Protein AF-A0ABD5UFP1-F1 (afdb_monomer_lite)

Sequence (80 aa):
MSDHASDQVDGDDEAFLTDRFKLGAAIALFGVLAPGITDYALTALGAPGLGAGVWAIGYATTVVVLFVLFIRPLDIGAER

pLDDT: mean 78.45, std 8.95, range [50.34, 92.62]

Organism: NCBI:txid3033939

Foldseek 3Di:
DVPVVVVVVVVVVVVVVVVLVVVLVVLQCCLQVVLQVVLVVCVVVVNNVVSVVSNVVSNVVSVVVSCVSPVVVVPPPPDD

Structure (mmCIF, N/CA/C/O backbone):
data_AF-A0ABD5UFP1-F1
#
_entry.id   AF-A0ABD5UFP1-F1
#
loop_
_atom_site.group_PDB
_atom_site.id
_atom_site.type_symbol
_atom_site.label_atom_id
_atom_site.label_alt_id
_atom_site.label_comp_id
_atom_site.label_asym_id
_atom_site.label_entity_id
_atom_site.label_seq_id
_atom_site.pdbx_PDB_ins_code
_atom_site.Cartn_x
_atom_site.Cartn_y
_atom_site.Cartn_z
_atom_site.occupancy
_atom_site.B_iso_or_equiv
_atom_site.auth_seq_id
_atom_site.auth_comp_id
_atom_site.auth_asym_id
_atom_site.auth_atom_id
_atom_site.pdbx_PDB_model_num
ATOM 1 N N . MET A 1 1 ? 36.456 3.472 -27.622 1.00 59.50 1 MET A N 1
ATOM 2 C CA . MET A 1 1 ? 35.311 4.373 -27.888 1.00 59.50 1 MET A CA 1
ATOM 3 C C . MET A 1 1 ? 33.965 3.722 -27.552 1.00 59.50 1 MET A C 1
ATOM 5 O O . MET A 1 1 ? 33.001 4.452 -27.410 1.00 59.50 1 MET A O 1
ATOM 9 N N . SER A 1 2 ? 33.904 2.396 -27.355 1.00 64.44 2 SER A N 1
ATOM 10 C CA . SER A 1 2 ? 32.678 1.657 -27.000 1.00 64.44 2 SER A CA 1
ATOM 11 C C . SER A 1 2 ? 32.352 1.593 -25.496 1.00 64.44 2 SER A C 1
ATOM 13 O O . SER A 1 2 ? 31.218 1.302 -25.153 1.00 64.44 2 SER A O 1
ATOM 15 N N . ASP A 1 3 ? 33.317 1.888 -24.620 1.00 72.69 3 ASP A N 1
ATOM 16 C CA . ASP A 1 3 ? 33.214 1.705 -23.156 1.00 72.69 3 ASP A CA 1
ATOM 17 C C . ASP A 1 3 ? 32.320 2.756 -22.466 1.00 72.69 3 ASP A C 1
ATOM 19 O O . ASP A 1 3 ? 31.571 2.459 -21.546 1.00 72.69 3 ASP A O 1
ATOM 23 N N . HIS A 1 4 ? 32.331 3.996 -22.968 1.00 69.12 4 HIS A N 1
ATOM 24 C CA . HIS A 1 4 ? 31.500 5.078 -22.423 1.00 69.12 4 HIS A CA 1
ATOM 25 C C . HIS A 1 4 ? 30.024 4.994 -22.829 1.00 69.12 4 HIS A C 1
ATOM 27 O O . HIS A 1 4 ? 29.194 5.653 -22.214 1.00 69.12 4 HIS A O 1
ATOM 33 N N . ALA A 1 5 ? 29.693 4.231 -23.873 1.00 78.00 5 ALA A N 1
ATOM 34 C CA . ALA A 1 5 ? 28.313 4.088 -24.328 1.00 78.00 5 ALA A CA 1
ATOM 35 C C . ALA A 1 5 ? 27.549 3.036 -23.507 1.00 78.00 5 ALA A C 1
ATOM 37 O O . ALA A 1 5 ? 26.371 3.234 -23.236 1.00 78.00 5 ALA A O 1
ATOM 38 N N . SER A 1 6 ? 28.213 1.952 -23.088 1.00 76.12 6 SER A N 1
ATOM 39 C CA . SER A 1 6 ? 27.623 0.934 -22.206 1.00 76.12 6 SER A CA 1
ATOM 40 C C . SER A 1 6 ? 27.347 1.478 -20.807 1.00 76.12 6 SER A C 1
ATOM 42 O O . SER A 1 6 ? 26.252 1.298 -20.294 1.00 76.12 6 SER A O 1
ATOM 44 N N . ASP A 1 7 ? 28.294 2.236 -20.250 1.00 82.81 7 ASP A N 1
ATOM 45 C CA . ASP A 1 7 ? 28.195 2.803 -18.896 1.00 82.81 7 ASP A CA 1
ATOM 46 C C . ASP A 1 7 ? 27.029 3.806 -18.767 1.00 82.81 7 ASP A C 1
ATOM 48 O O . ASP A 1 7 ? 26.398 3.937 -17.721 1.00 82.81 7 ASP A O 1
ATOM 52 N N . GLN A 1 8 ? 26.710 4.505 -19.864 1.00 81.31 8 GLN A N 1
ATOM 53 C CA . GLN A 1 8 ? 25.601 5.455 -19.910 1.00 81.31 8 GLN A CA 1
ATOM 54 C C . GLN A 1 8 ? 24.236 4.752 -20.011 1.00 81.31 8 GLN A C 1
ATOM 56 O O . GLN A 1 8 ? 23.295 5.172 -19.346 1.00 81.31 8 GLN A O 1
ATOM 61 N N . VAL A 1 9 ? 24.136 3.667 -20.789 1.00 82.56 9 VAL A N 1
ATOM 62 C CA . VAL A 1 9 ? 22.899 2.873 -20.924 1.00 82.56 9 VAL A CA 1
ATOM 63 C C . VAL A 1 9 ? 22.551 2.163 -19.614 1.00 82.56 9 VAL A C 1
ATOM 65 O O . VAL A 1 9 ? 21.413 2.254 -19.160 1.00 82.56 9 VAL A O 1
ATOM 68 N N . ASP A 1 10 ? 23.538 1.535 -18.970 1.00 85.69 10 ASP A N 1
ATOM 69 C CA . ASP A 1 10 ? 23.331 0.814 -17.707 1.00 85.69 10 ASP A CA 1
ATOM 70 C C . ASP A 1 10 ? 22.870 1.760 -16.578 1.00 85.69 10 ASP A C 1
ATOM 72 O O . ASP A 1 10 ? 21.982 1.421 -15.791 1.00 85.69 10 ASP A O 1
ATOM 76 N N . GLY A 1 11 ? 23.414 2.982 -16.524 1.00 85.94 11 GLY A N 1
ATOM 77 C CA . GLY A 1 11 ? 23.015 3.993 -15.540 1.00 85.94 11 GLY A CA 1
ATOM 78 C C . GLY A 1 11 ? 21.584 4.515 -15.727 1.00 85.94 11 GLY A C 1
ATOM 79 O O . GLY A 1 11 ? 20.871 4.734 -14.741 1.00 85.94 11 GLY A O 1
ATOM 80 N N . ASP A 1 12 ? 21.142 4.687 -16.974 1.00 87.75 12 ASP A N 1
ATOM 81 C CA . ASP A 1 12 ? 19.779 5.129 -17.290 1.00 87.75 12 ASP A CA 1
ATOM 82 C C . ASP A 1 12 ? 18.739 4.053 -16.913 1.00 87.75 12 ASP A C 1
ATOM 84 O O . ASP A 1 12 ? 17.673 4.372 -16.369 1.00 87.75 12 ASP A O 1
ATOM 88 N N . ASP A 1 13 ? 19.072 2.774 -17.121 1.00 89.12 13 ASP A N 1
ATOM 89 C CA . ASP A 1 13 ? 18.239 1.633 -16.730 1.00 89.12 13 ASP A CA 1
ATOM 90 C C . ASP A 1 13 ? 18.131 1.492 -15.201 1.00 89.12 13 ASP A C 1
ATOM 92 O O . ASP A 1 13 ? 17.027 1.332 -14.665 1.00 89.12 13 ASP A O 1
ATOM 96 N N . GLU A 1 14 ? 19.239 1.617 -14.460 1.00 88.00 14 GLU A N 1
ATOM 97 C CA . GLU A 1 14 ? 19.220 1.591 -12.990 1.00 88.00 14 GLU A CA 1
ATOM 98 C C . GLU A 1 14 ? 18.398 2.740 -12.394 1.00 88.00 14 GLU A C 1
ATOM 100 O O . GLU A 1 14 ? 17.608 2.532 -11.458 1.00 88.00 14 GLU A O 1
ATOM 105 N N . ALA A 1 15 ? 18.552 3.953 -12.936 1.00 89.62 15 ALA A N 1
ATOM 106 C CA . ALA A 1 15 ? 17.797 5.123 -12.502 1.00 89.62 15 ALA A CA 1
ATOM 107 C C . ALA A 1 15 ? 16.293 4.905 -12.705 1.00 89.62 15 ALA A C 1
ATOM 109 O O . ALA A 1 15 ? 15.488 5.117 -11.790 1.00 89.62 15 ALA A O 1
ATOM 110 N N . PHE A 1 16 ? 15.916 4.395 -13.875 1.00 88.00 16 PHE A N 1
ATOM 111 C CA . 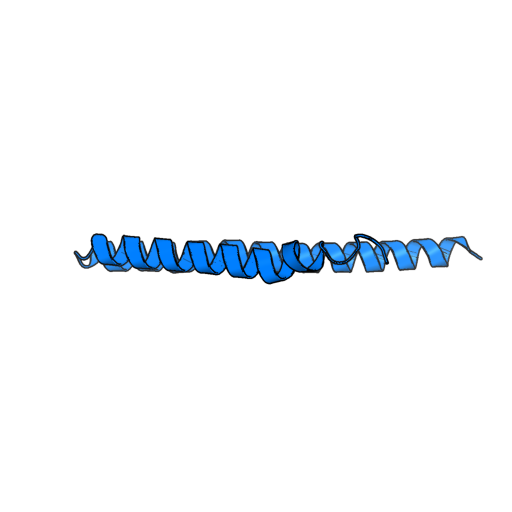PHE A 1 16 ? 14.537 4.087 -14.205 1.00 88.00 16 PHE A CA 1
ATOM 112 C C . PHE A 1 16 ? 13.931 3.010 -13.302 1.00 88.00 16 PHE A C 1
ATOM 114 O O . PHE A 1 16 ? 12.835 3.199 -12.768 1.00 88.00 16 PHE A O 1
ATOM 121 N N . LEU A 1 17 ? 14.632 1.892 -13.089 1.00 87.94 17 LEU A N 1
ATOM 122 C CA . LEU A 1 17 ? 14.183 0.809 -12.208 1.00 87.94 17 LEU A CA 1
ATOM 123 C C . LEU A 1 17 ? 14.011 1.293 -10.767 1.00 87.94 17 LEU A C 1
ATOM 125 O O . LEU A 1 17 ? 13.015 0.974 -10.110 1.00 87.94 17 LEU A O 1
ATOM 129 N N . THR A 1 18 ? 14.946 2.113 -10.293 1.00 92.62 18 THR A N 1
ATOM 130 C CA . THR A 1 18 ? 14.904 2.697 -8.954 1.00 92.62 18 THR A CA 1
ATOM 131 C C . THR A 1 18 ? 13.708 3.634 -8.786 1.00 92.62 18 THR A C 1
ATOM 133 O O . THR A 1 18 ? 13.028 3.578 -7.761 1.00 92.62 18 THR A O 1
ATOM 136 N N . ASP A 1 19 ? 13.398 4.468 -9.778 1.00 92.56 19 ASP A N 1
ATOM 137 C CA . ASP A 1 19 ? 12.240 5.367 -9.730 1.00 92.56 19 ASP A CA 1
ATOM 138 C C . ASP A 1 19 ? 10.914 4.608 -9.777 1.00 92.56 19 ASP A C 1
ATOM 140 O O . ASP A 1 19 ? 9.988 4.916 -9.019 1.00 92.56 19 ASP A O 1
ATOM 144 N N . ARG A 1 20 ? 10.838 3.548 -10.587 1.00 86.69 20 ARG A N 1
ATOM 145 C CA . ARG A 1 20 ? 9.694 2.625 -10.609 1.00 86.69 20 ARG A CA 1
ATOM 146 C C . ARG A 1 20 ? 9.503 1.976 -9.238 1.00 86.69 20 ARG A C 1
ATOM 148 O O . ARG A 1 20 ? 8.388 1.949 -8.720 1.00 86.69 20 ARG A O 1
ATOM 155 N N . PHE A 1 21 ? 10.585 1.497 -8.627 1.00 89.69 21 PHE A N 1
ATOM 156 C CA . PHE A 1 21 ? 10.555 0.898 -7.296 1.00 89.69 21 PHE A CA 1
ATOM 157 C C . PHE A 1 21 ? 10.115 1.902 -6.226 1.00 89.69 21 PHE A C 1
ATOM 159 O O . PHE A 1 21 ? 9.216 1.604 -5.440 1.00 89.69 21 PHE A O 1
ATOM 166 N N . LYS A 1 22 ? 10.683 3.114 -6.223 1.00 91.25 22 LYS A N 1
ATOM 167 C CA . LYS A 1 22 ? 10.294 4.199 -5.308 1.00 91.25 22 LYS A CA 1
ATOM 168 C C . LYS A 1 22 ? 8.816 4.547 -5.447 1.00 91.25 22 LYS A C 1
ATOM 170 O O . LYS A 1 22 ? 8.142 4.711 -4.434 1.00 91.25 22 LYS A O 1
ATOM 175 N N . LEU A 1 23 ? 8.300 4.622 -6.675 1.00 90.56 23 LEU A N 1
ATOM 176 C CA . LEU A 1 23 ? 6.881 4.861 -6.935 1.00 90.56 23 LEU A CA 1
ATOM 177 C C . LEU A 1 23 ? 6.013 3.737 -6.355 1.00 90.56 23 LEU A C 1
ATOM 179 O O . LEU A 1 23 ? 5.042 4.013 -5.652 1.00 90.56 23 LEU A O 1
ATOM 183 N N . GLY A 1 24 ? 6.375 2.475 -6.603 1.00 86.06 24 GLY A N 1
ATOM 184 C CA . GLY A 1 24 ? 5.663 1.318 -6.058 1.00 86.06 24 GLY A CA 1
ATOM 185 C C . GLY A 1 24 ? 5.676 1.296 -4.528 1.00 86.06 24 GLY A C 1
ATOM 186 O O . GLY A 1 24 ? 4.632 1.132 -3.900 1.00 86.06 24 GLY A O 1
ATOM 187 N N . ALA A 1 25 ? 6.833 1.552 -3.919 1.00 87.31 25 ALA A N 1
ATOM 188 C CA . ALA A 1 25 ? 6.985 1.645 -2.471 1.00 87.31 25 ALA A CA 1
ATOM 189 C C . ALA A 1 25 ? 6.170 2.805 -1.878 1.00 87.31 25 ALA A C 1
ATOM 191 O O . ALA A 1 25 ? 5.523 2.632 -0.847 1.00 87.31 25 ALA A O 1
ATOM 192 N N . ALA A 1 26 ? 6.146 3.966 -2.538 1.00 86.31 26 ALA A N 1
ATOM 193 C CA . ALA A 1 26 ? 5.346 5.109 -2.114 1.00 86.31 26 ALA A CA 1
ATOM 194 C C . ALA A 1 26 ? 3.845 4.797 -2.160 1.00 86.31 26 ALA A C 1
ATOM 196 O O . ALA A 1 26 ? 3.139 5.080 -1.196 1.00 86.31 26 ALA A O 1
ATOM 197 N N . ILE A 1 27 ? 3.361 4.157 -3.230 1.00 85.94 27 ILE A N 1
ATOM 198 C CA . ILE A 1 27 ? 1.961 3.719 -3.347 1.00 85.94 27 ILE A CA 1
ATOM 199 C C . ILE A 1 27 ? 1.621 2.699 -2.255 1.00 85.94 27 ILE A C 1
ATOM 201 O O . ILE A 1 27 ? 0.586 2.830 -1.606 1.00 85.94 27 ILE A O 1
ATOM 205 N N . ALA A 1 28 ? 2.498 1.721 -2.013 1.00 81.69 28 ALA A N 1
ATOM 206 C CA . ALA A 1 28 ? 2.314 0.718 -0.969 1.00 81.69 28 ALA A CA 1
ATOM 207 C C . ALA A 1 28 ? 2.228 1.355 0.425 1.00 81.69 28 ALA A C 1
ATOM 209 O O . ALA A 1 28 ? 1.305 1.081 1.188 1.00 81.69 28 ALA A O 1
ATOM 210 N N . LEU A 1 29 ? 3.171 2.243 0.747 1.00 82.12 29 LEU A N 1
ATOM 211 C CA . LEU A 1 29 ? 3.212 2.933 2.031 1.00 82.12 29 LEU A CA 1
ATOM 212 C C . LEU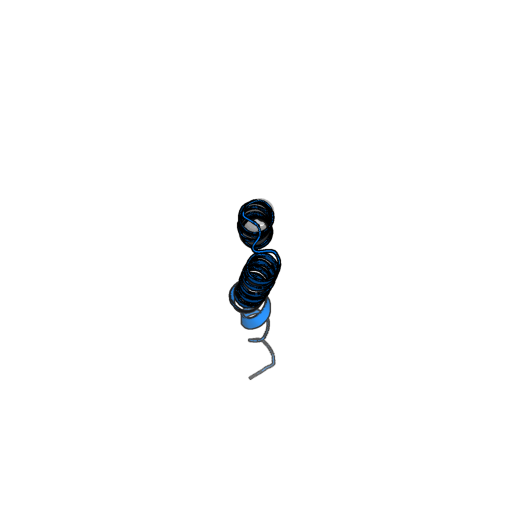 A 1 29 ? 1.993 3.830 2.213 1.00 82.12 29 LEU A C 1
ATOM 214 O O . LEU A 1 29 ? 1.317 3.735 3.234 1.00 82.12 29 LEU A O 1
ATOM 218 N N . PHE A 1 30 ? 1.678 4.669 1.228 1.00 79.25 30 PHE A N 1
ATOM 219 C CA . PHE A 1 30 ? 0.563 5.608 1.321 1.00 79.25 30 PHE A CA 1
ATOM 220 C C . PHE A 1 30 ? -0.784 4.880 1.379 1.00 79.25 30 PHE A C 1
ATOM 222 O O . PHE A 1 30 ? -1.650 5.225 2.182 1.00 79.25 30 PHE A O 1
ATOM 229 N N . GLY A 1 31 ? -0.923 3.820 0.585 1.00 75.12 31 GLY A N 1
ATOM 230 C CA . GLY A 1 31 ? -2.096 2.961 0.532 1.00 75.12 31 GLY A CA 1
ATOM 231 C C . GLY A 1 31 ? -2.331 2.114 1.784 1.00 75.12 31 GLY A C 1
ATOM 232 O O . GLY A 1 31 ? -3.439 1.626 1.970 1.00 75.12 31 GLY A O 1
ATOM 233 N N . VAL A 1 32 ? -1.341 1.976 2.674 1.00 75.38 32 VAL A N 1
ATOM 234 C CA . VAL A 1 32 ? -1.481 1.302 3.980 1.00 75.38 32 VAL A CA 1
ATOM 235 C C . VAL A 1 32 ? -1.587 2.311 5.129 1.00 75.38 32 VAL A C 1
ATOM 237 O O . VAL A 1 32 ? -2.408 2.142 6.031 1.00 75.38 32 VAL A O 1
ATOM 240 N N . LEU A 1 33 ? -0.802 3.392 5.087 1.00 78.25 33 LEU A N 1
ATOM 241 C CA . LEU A 1 33 ? -0.798 4.441 6.110 1.00 78.25 33 LEU A CA 1
ATOM 242 C C . LEU A 1 33 ? -2.114 5.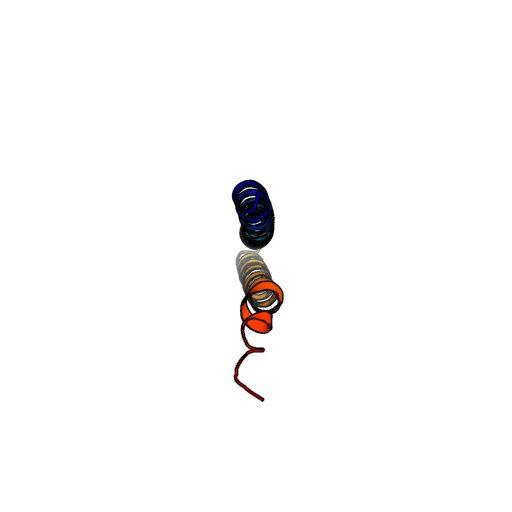222 6.142 1.00 78.25 33 LEU A C 1
ATOM 244 O O . LEU A 1 33 ? -2.667 5.427 7.220 1.00 78.25 33 LEU A O 1
ATOM 248 N N . ALA A 1 34 ? -2.641 5.634 4.986 1.00 74.12 34 ALA A N 1
ATOM 249 C CA . ALA A 1 34 ? -3.885 6.400 4.918 1.00 74.12 34 ALA A CA 1
ATOM 250 C C . ALA A 1 34 ? -5.101 5.636 5.493 1.00 74.12 34 ALA A C 1
ATOM 252 O O . ALA A 1 34 ? -5.799 6.190 6.352 1.00 74.12 34 ALA A O 1
ATOM 253 N N . PRO A 1 35 ? -5.360 4.367 5.115 1.00 69.50 35 PRO A N 1
ATOM 254 C CA . PRO A 1 35 ? -6.422 3.584 5.740 1.00 69.50 35 PRO A CA 1
ATOM 255 C C . PRO A 1 35 ? -6.150 3.258 7.209 1.00 69.50 35 PRO A C 1
ATOM 257 O O . PRO A 1 35 ? -7.095 3.263 7.988 1.00 69.50 35 PRO A O 1
ATOM 260 N N . GLY A 1 36 ? -4.896 3.029 7.617 1.00 69.75 36 GLY A N 1
ATOM 261 C CA . GLY A 1 36 ? -4.549 2.812 9.029 1.00 69.75 36 GLY A CA 1
ATOM 262 C C . GLY A 1 36 ? -4.862 4.021 9.917 1.00 69.75 36 GLY A C 1
ATOM 263 O O . GLY A 1 36 ? -5.441 3.873 10.991 1.00 69.75 36 GLY A O 1
ATOM 264 N N . ILE A 1 37 ? -4.559 5.235 9.446 1.00 75.88 37 ILE A N 1
ATOM 265 C CA . ILE A 1 37 ? -4.919 6.482 10.142 1.00 75.88 37 ILE A CA 1
ATOM 266 C C . ILE A 1 37 ? -6.444 6.665 10.174 1.00 75.88 37 ILE A C 1
ATOM 268 O O . ILE A 1 37 ? -6.998 7.106 11.182 1.00 75.88 37 ILE A O 1
ATOM 272 N N . THR A 1 38 ? -7.130 6.302 9.088 1.00 73.88 38 THR A N 1
ATOM 273 C CA . THR A 1 38 ? -8.593 6.416 8.993 1.00 73.88 38 THR A CA 1
ATOM 274 C C . THR A 1 38 ? -9.299 5.429 9.925 1.00 73.88 38 THR A C 1
ATOM 276 O O . THR A 1 38 ? -10.243 5.814 10.609 1.00 73.88 38 THR A O 1
ATOM 279 N N . ASP A 1 39 ? -8.817 4.189 10.016 1.00 69.75 39 ASP A N 1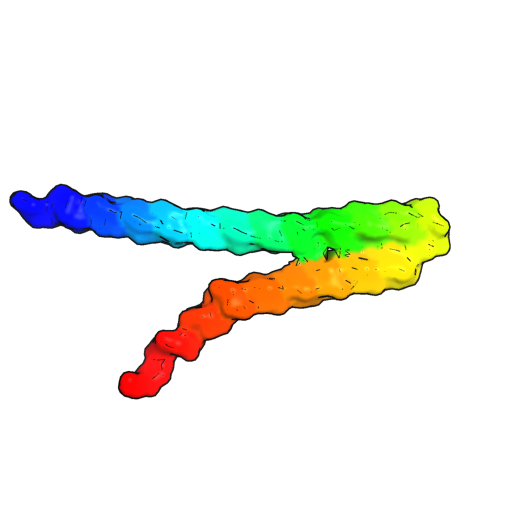
ATOM 280 C CA . ASP A 1 39 ? -9.302 3.190 10.972 1.00 69.75 39 ASP A CA 1
ATOM 281 C C . ASP A 1 39 ? -9.081 3.644 12.417 1.00 69.75 39 ASP A C 1
ATOM 283 O O . ASP A 1 39 ? -10.013 3.619 13.219 1.00 69.75 39 ASP A O 1
ATOM 287 N N . TYR A 1 40 ? -7.894 4.166 12.740 1.00 70.88 40 TYR A N 1
ATOM 288 C CA . TYR A 1 40 ? -7.611 4.705 14.071 1.00 70.88 40 TYR A CA 1
ATOM 289 C C . TYR A 1 40 ? -8.575 5.839 14.455 1.00 70.88 40 TYR A C 1
ATOM 291 O O . TYR A 1 40 ? -9.127 5.837 15.556 1.00 70.88 40 TYR A O 1
ATOM 299 N N . ALA A 1 41 ? -8.838 6.776 13.539 1.00 74.69 41 ALA A N 1
ATOM 300 C CA . ALA A 1 41 ? -9.785 7.864 13.768 1.00 74.69 41 ALA A CA 1
ATOM 301 C C . ALA A 1 41 ? -11.235 7.362 13.920 1.00 74.69 41 ALA A C 1
ATOM 303 O O . ALA A 1 41 ? -11.952 7.811 14.813 1.00 74.69 41 ALA A O 1
ATOM 304 N N . LEU A 1 42 ? -11.669 6.410 13.086 1.00 69.56 42 LEU A N 1
ATOM 305 C CA . LEU A 1 42 ? -13.021 5.834 13.134 1.00 69.56 42 LEU A CA 1
ATOM 306 C C . LEU A 1 42 ? -13.244 4.968 14.379 1.00 69.56 42 LEU A C 1
ATOM 308 O O . LEU A 1 42 ? -14.312 5.014 14.993 1.00 69.56 42 LEU A O 1
ATOM 312 N N . THR A 1 43 ? -12.224 4.222 14.792 1.00 71.88 43 THR A N 1
ATOM 313 C CA . THR A 1 43 ? -12.230 3.437 16.026 1.00 71.88 43 THR A CA 1
ATOM 314 C C . THR A 1 43 ? -12.264 4.352 17.250 1.00 71.88 43 THR A C 1
ATOM 316 O O . THR A 1 43 ? -13.058 4.112 18.160 1.00 71.88 43 THR A O 1
ATOM 319 N N . ALA A 1 44 ? -11.501 5.451 17.253 1.00 72.00 44 ALA A N 1
ATOM 320 C CA . ALA A 1 44 ? -11.561 6.467 18.308 1.00 72.00 44 ALA A CA 1
ATOM 321 C C . ALA A 1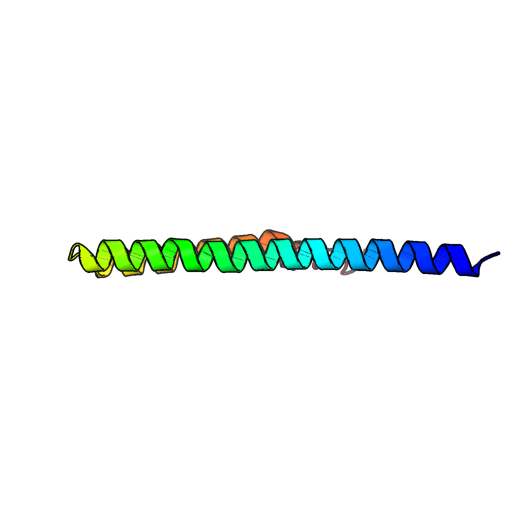 44 ? -12.940 7.151 18.412 1.00 72.00 44 ALA A C 1
ATOM 323 O O . ALA A 1 44 ? -13.334 7.582 19.493 1.00 72.00 44 ALA A O 1
ATOM 324 N N . LEU A 1 45 ? -13.700 7.200 17.314 1.00 79.38 45 LEU A N 1
ATOM 325 C CA . LEU A 1 45 ? -15.077 7.709 17.262 1.00 79.38 45 LEU A CA 1
ATOM 326 C C . LEU A 1 45 ? -16.142 6.663 17.656 1.00 79.38 45 LEU A C 1
ATOM 328 O O . LEU A 1 45 ? -17.336 6.948 17.574 1.00 79.38 45 LEU A O 1
ATOM 332 N N . GLY A 1 46 ? -15.738 5.466 18.098 1.00 78.69 46 GLY A N 1
ATOM 333 C CA . GLY A 1 46 ? -16.648 4.411 18.558 1.00 78.69 46 GLY A CA 1
ATOM 334 C C . GLY A 1 46 ? -17.225 3.532 17.444 1.00 78.69 46 GLY A C 1
ATOM 335 O O . GLY A 1 46 ? -18.163 2.777 17.695 1.00 78.69 46 GLY A O 1
ATOM 336 N N . ALA A 1 47 ? -16.664 3.591 16.230 1.00 77.19 47 ALA A N 1
ATOM 337 C CA . ALA A 1 47 ? -17.099 2.813 15.068 1.00 77.19 47 ALA A CA 1
ATOM 338 C C . ALA A 1 47 ? -16.034 1.796 14.584 1.00 77.19 47 ALA A C 1
ATOM 340 O O . ALA A 1 47 ? -15.634 1.830 13.416 1.00 77.19 47 ALA A O 1
ATOM 341 N N . PRO A 1 48 ? -15.592 0.847 15.435 1.00 69.50 48 PRO A N 1
ATOM 342 C CA . PRO A 1 48 ? -14.490 -0.071 15.117 1.00 69.50 48 PRO A CA 1
ATOM 343 C C . PRO A 1 48 ? -14.771 -0.974 13.903 1.00 69.50 48 PRO A C 1
ATOM 345 O O . PRO A 1 48 ? -13.862 -1.318 13.155 1.00 69.50 48 PRO A O 1
ATOM 348 N N . GLY A 1 49 ? -16.038 -1.328 13.652 1.00 71.12 49 GLY A N 1
ATOM 349 C CA . GLY A 1 49 ? -16.414 -2.131 12.480 1.00 71.12 49 GLY A CA 1
ATOM 350 C C . GLY A 1 49 ? -16.288 -1.382 11.147 1.00 71.12 49 GLY A C 1
ATOM 351 O O . GLY A 1 49 ? -15.920 -1.980 10.138 1.00 71.12 49 GLY A O 1
ATOM 352 N N . LEU A 1 50 ? -16.556 -0.070 11.134 1.00 73.25 50 LEU A N 1
ATOM 353 C CA . LEU A 1 50 ? -16.391 0.765 9.938 1.00 73.25 50 LEU A CA 1
ATOM 354 C C . LEU A 1 50 ? -14.914 1.043 9.655 1.00 73.25 50 LEU A C 1
ATOM 356 O O . LEU A 1 50 ? -14.509 1.035 8.494 1.00 73.25 50 LEU A O 1
ATOM 360 N N . GLY A 1 51 ? -14.115 1.232 10.706 1.00 71.94 51 GLY A N 1
ATOM 361 C CA . GLY A 1 51 ? -12.671 1.392 10.590 1.00 71.94 51 GLY A CA 1
ATOM 362 C C . GLY A 1 51 ? -11.995 0.172 9.952 1.00 71.94 51 GLY A C 1
ATOM 363 O O . GLY A 1 51 ? -11.309 0.313 8.937 1.00 71.94 51 GLY A O 1
ATOM 364 N N . ALA A 1 52 ? -12.316 -1.036 10.428 1.00 74.44 52 ALA A N 1
ATOM 365 C CA . ALA A 1 52 ? -11.825 -2.279 9.831 1.00 74.44 52 ALA A CA 1
ATOM 366 C C . ALA A 1 52 ? -12.240 -2.437 8.354 1.00 74.44 52 ALA A C 1
ATOM 368 O O . ALA A 1 52 ? -11.451 -2.898 7.527 1.00 74.44 52 ALA A O 1
ATOM 369 N N . GLY A 1 53 ? -13.464 -2.022 8.002 1.00 76.94 53 GLY A N 1
ATOM 370 C CA . GLY A 1 53 ? -13.947 -2.027 6.620 1.00 76.94 53 GLY A CA 1
ATOM 371 C C . GLY A 1 53 ? -13.149 -1.089 5.710 1.00 76.94 53 GLY A C 1
ATOM 372 O O . GLY A 1 53 ? -12.719 -1.495 4.630 1.00 76.94 53 GLY A O 1
ATOM 373 N N . VAL A 1 54 ? -12.890 0.143 6.157 1.00 77.56 54 VAL A N 1
ATOM 374 C CA . VAL A 1 54 ? -12.052 1.104 5.420 1.00 77.56 54 VAL A CA 1
ATOM 375 C C . VAL A 1 54 ? -10.622 0.592 5.278 1.00 77.56 54 VAL A C 1
ATOM 377 O O . VAL A 1 54 ? -10.037 0.706 4.198 1.00 77.56 54 VAL A O 1
ATOM 380 N N . TRP A 1 55 ? -10.079 -0.020 6.331 1.00 77.81 55 TRP A N 1
ATOM 381 C CA . TRP A 1 55 ? -8.743 -0.598 6.298 1.00 77.81 55 TRP A CA 1
ATOM 382 C C . TRP A 1 55 ? -8.620 -1.705 5.250 1.00 77.81 55 TRP A C 1
ATOM 384 O O . TRP A 1 55 ? -7.738 -1.656 4.390 1.00 77.81 55 TRP A O 1
ATOM 394 N N . ALA A 1 56 ? -9.563 -2.649 5.255 1.00 79.06 56 ALA A N 1
ATOM 395 C CA . ALA A 1 56 ? -9.598 -3.746 4.296 1.00 79.06 56 ALA A CA 1
ATOM 396 C C . ALA A 1 56 ? -9.754 -3.253 2.845 1.00 79.06 56 ALA A C 1
ATOM 398 O O . ALA A 1 56 ? -9.058 -3.743 1.955 1.00 79.06 56 ALA A O 1
ATOM 399 N N . ILE A 1 57 ? -10.621 -2.263 2.598 1.00 81.19 57 ILE A N 1
ATOM 400 C CA . ILE A 1 57 ? -10.841 -1.702 1.254 1.00 81.19 57 ILE A CA 1
ATOM 401 C C . ILE A 1 57 ? -9.594 -0.966 0.755 1.00 81.19 57 ILE A C 1
ATOM 403 O O . ILE A 1 57 ? -9.189 -1.153 -0.396 1.00 81.19 57 ILE A O 1
ATOM 407 N N . GLY A 1 58 ? -8.967 -0.149 1.603 1.00 79.81 58 GLY A N 1
ATOM 408 C CA . GLY A 1 58 ? -7.748 0.578 1.248 1.00 79.81 58 GLY A CA 1
ATOM 409 C C . GLY A 1 58 ? -6.587 -0.366 0.937 1.00 79.81 58 GLY A C 1
ATOM 410 O O . GLY A 1 58 ? -5.918 -0.217 -0.089 1.00 79.81 58 GLY A O 1
ATOM 411 N N . TYR A 1 59 ? -6.415 -1.405 1.756 1.00 78.56 59 TYR A N 1
ATOM 412 C CA . TYR A 1 59 ? -5.418 -2.443 1.519 1.00 78.56 59 TYR A CA 1
ATOM 413 C C . TYR A 1 59 ? -5.674 -3.191 0.203 1.00 78.56 59 TYR A C 1
ATOM 415 O O . TYR A 1 59 ? -4.788 -3.259 -0.650 1.00 78.56 59 TYR A O 1
ATOM 423 N N . ALA A 1 60 ? -6.898 -3.686 -0.009 1.00 85.25 60 ALA A N 1
ATOM 424 C CA . ALA A 1 60 ? -7.263 -4.407 -1.228 1.00 85.25 60 ALA A CA 1
ATOM 425 C C . ALA A 1 60 ? -7.056 -3.549 -2.487 1.00 85.25 60 ALA A C 1
ATOM 427 O O . ALA A 1 60 ? -6.514 -4.027 -3.482 1.00 85.25 60 ALA A O 1
ATOM 428 N N . THR A 1 61 ? -7.413 -2.263 -2.427 1.00 84.69 61 THR A N 1
ATOM 429 C CA . THR A 1 61 ? -7.209 -1.317 -3.534 1.00 84.69 61 THR A CA 1
ATOM 430 C C . THR A 1 61 ? -5.723 -1.135 -3.838 1.00 84.69 61 THR A C 1
ATOM 432 O O . THR A 1 61 ? -5.320 -1.197 -4.997 1.00 84.69 61 THR A O 1
ATOM 435 N N . THR A 1 62 ? -4.892 -0.975 -2.807 1.00 84.75 62 THR A N 1
ATOM 436 C CA . THR A 1 62 ? -3.436 -0.820 -2.955 1.00 84.75 62 THR A CA 1
ATOM 437 C C . THR A 1 62 ? -2.807 -2.048 -3.604 1.00 84.75 62 THR A C 1
ATOM 439 O O . THR A 1 62 ? -2.019 -1.914 -4.539 1.00 84.75 62 THR A O 1
ATOM 442 N N . VAL A 1 63 ? -3.205 -3.249 -3.170 1.00 86.75 63 VAL A N 1
ATOM 443 C CA . VAL A 1 63 ? -2.746 -4.513 -3.764 1.00 86.75 63 VAL A CA 1
ATOM 444 C C . VAL A 1 63 ? -3.114 -4.585 -5.247 1.00 86.75 63 VAL A C 1
ATOM 446 O O . VAL A 1 63 ? -2.259 -4.907 -6.069 1.00 86.75 63 VAL A O 1
ATOM 449 N N . VAL A 1 64 ? -4.352 -4.234 -5.612 1.00 88.88 64 VAL A N 1
ATOM 450 C CA . VAL A 1 64 ? -4.800 -4.226 -7.015 1.00 88.88 64 VAL A CA 1
ATOM 451 C C . VAL A 1 64 ? -4.018 -3.211 -7.850 1.00 88.88 64 VAL A C 1
ATOM 453 O O . VAL A 1 64 ? -3.598 -3.534 -8.959 1.00 88.88 64 VAL A O 1
ATOM 456 N N . VAL A 1 65 ? -3.776 -2.004 -7.332 1.00 87.12 65 VAL A N 1
ATOM 457 C CA . VAL A 1 65 ? -3.000 -0.970 -8.037 1.00 87.12 65 VAL A CA 1
ATOM 458 C C . VAL A 1 65 ? -1.570 -1.441 -8.292 1.00 87.12 65 VAL A C 1
ATOM 460 O O . VAL A 1 65 ? -1.095 -1.359 -9.424 1.00 87.12 65 VAL A O 1
ATOM 463 N N . LEU A 1 66 ? -0.896 -1.988 -7.276 1.00 86.81 66 LEU A N 1
ATOM 464 C CA . LEU A 1 66 ? 0.455 -2.533 -7.433 1.00 86.81 66 LEU A CA 1
ATOM 465 C C . LEU A 1 66 ? 0.475 -3.697 -8.426 1.00 86.81 66 LEU A C 1
ATOM 467 O O . LEU A 1 66 ? 1.343 -3.750 -9.294 1.00 86.81 66 LEU A O 1
ATOM 471 N N . PHE A 1 67 ? -0.512 -4.590 -8.357 1.00 86.31 67 PHE A N 1
ATOM 472 C CA . PHE A 1 67 ? -0.640 -5.691 -9.301 1.00 86.31 67 PHE A CA 1
ATOM 473 C C . PHE A 1 67 ? -0.792 -5.190 -10.744 1.00 86.31 67 PHE A C 1
ATOM 475 O O . PHE A 1 67 ? -0.062 -5.635 -11.624 1.00 86.31 67 PHE A O 1
ATOM 482 N N . VAL A 1 68 ? -1.688 -4.236 -11.003 1.00 85.31 68 VAL A N 1
ATOM 483 C CA . VAL A 1 68 ? -1.938 -3.715 -12.358 1.00 85.31 68 VAL A CA 1
ATOM 484 C C . VAL A 1 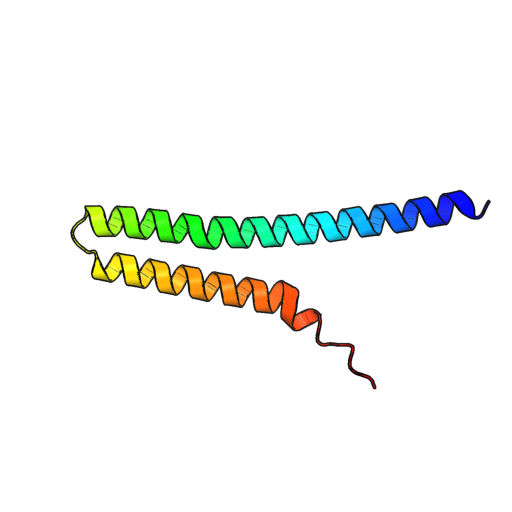68 ? -0.749 -2.926 -12.905 1.00 85.31 68 VAL A C 1
ATOM 486 O O . VAL A 1 68 ? -0.473 -3.016 -14.100 1.00 85.31 68 VAL A O 1
ATOM 489 N N . LEU A 1 69 ? -0.053 -2.159 -12.063 1.00 85.69 69 LEU A N 1
ATOM 490 C CA . LEU A 1 69 ? 1.056 -1.302 -12.493 1.00 85.69 69 LEU A CA 1
ATOM 491 C C . LEU A 1 69 ? 2.385 -2.043 -12.630 1.00 85.69 69 LEU A C 1
ATOM 493 O O . LEU A 1 69 ? 3.184 -1.677 -13.489 1.00 85.69 69 LEU A O 1
ATOM 497 N N . PHE A 1 70 ? 2.633 -3.049 -11.790 1.00 83.25 70 PHE A N 1
ATOM 498 C CA . PHE A 1 70 ? 3.934 -3.712 -11.714 1.00 83.25 70 PHE A CA 1
ATOM 499 C C . PHE A 1 70 ? 3.893 -5.164 -12.162 1.00 83.25 70 PHE A C 1
ATOM 501 O O . PHE A 1 70 ? 4.807 -5.577 -12.854 1.00 83.25 70 PHE A O 1
ATOM 508 N N . ILE A 1 71 ? 2.864 -5.936 -11.807 1.00 81.88 71 ILE A N 1
ATOM 509 C CA . ILE A 1 71 ? 2.835 -7.384 -12.076 1.00 81.88 71 ILE A CA 1
ATOM 510 C C . ILE A 1 71 ? 2.197 -7.692 -13.433 1.00 81.88 71 ILE A C 1
ATOM 512 O O . ILE A 1 71 ? 2.782 -8.399 -14.242 1.00 81.88 71 ILE A O 1
ATOM 516 N N . ARG A 1 72 ? 1.028 -7.122 -13.734 1.00 80.94 72 ARG A N 1
ATOM 517 C CA . ARG A 1 72 ? 0.321 -7.313 -15.008 1.00 80.94 72 ARG A CA 1
ATOM 518 C C . ARG A 1 72 ? 1.173 -6.994 -16.252 1.00 80.94 72 ARG A C 1
ATOM 520 O O . ARG A 1 72 ? 1.077 -7.747 -17.217 1.00 80.94 72 ARG A O 1
ATOM 527 N N . PRO A 1 73 ? 1.989 -5.921 -16.294 1.00 72.62 73 PRO A N 1
ATOM 528 C CA . PRO A 1 73 ? 2.845 -5.669 -17.453 1.00 72.62 73 PRO A CA 1
ATOM 529 C C . PRO A 1 73 ? 4.034 -6.633 -17.578 1.00 72.62 73 PRO A C 1
ATOM 531 O O . PRO A 1 73 ? 4.632 -6.672 -18.648 1.00 72.62 73 PRO A O 1
ATOM 534 N N . LEU A 1 74 ? 4.363 -7.424 -16.548 1.00 71.44 74 LEU A N 1
ATOM 535 C CA . LEU A 1 74 ? 5.408 -8.455 -16.635 1.00 71.44 74 LEU A CA 1
ATOM 536 C C . LEU A 1 74 ? 4.945 -9.700 -17.412 1.00 71.44 74 LEU A C 1
ATOM 538 O O . LEU A 1 74 ? 5.777 -10.521 -17.782 1.00 71.44 74 LEU A O 1
ATOM 542 N N . ASP A 1 75 ? 3.646 -9.818 -17.708 1.00 64.69 75 ASP A N 1
ATOM 543 C CA . ASP A 1 75 ? 3.028 -10.997 -18.333 1.00 64.69 75 ASP A CA 1
ATOM 544 C C . ASP A 1 75 ? 2.847 -10.869 -19.866 1.00 64.69 75 ASP A C 1
ATOM 546 O O . ASP A 1 75 ? 2.022 -11.539 -20.484 1.00 64.69 75 ASP A O 1
ATOM 550 N N . ILE A 1 76 ? 3.605 -9.978 -20.518 1.00 59.91 76 ILE A N 1
ATOM 551 C CA . ILE A 1 76 ? 3.566 -9.762 -21.978 1.00 59.91 76 ILE A CA 1
ATOM 552 C C . ILE A 1 76 ? 4.952 -10.060 -22.561 1.00 59.91 76 ILE A C 1
ATOM 554 O O . ILE A 1 76 ? 5.650 -9.192 -23.076 1.00 59.91 76 ILE A O 1
ATOM 558 N N . GLY A 1 77 ? 5.358 -11.319 -22.419 1.00 59.91 77 GLY A N 1
ATOM 559 C CA . GLY A 1 77 ? 6.595 -11.873 -22.976 1.00 59.91 77 GLY A CA 1
ATOM 560 C C . GLY A 1 77 ? 6.562 -13.390 -23.179 1.00 59.91 77 GLY A C 1
ATOM 561 O O . GLY A 1 77 ? 7.544 -13.954 -23.653 1.00 59.91 77 GLY A O 1
ATOM 562 N N . ALA A 1 78 ? 5.445 -14.060 -22.869 1.00 60.66 78 ALA A N 1
ATOM 563 C CA . ALA A 1 78 ? 5.206 -15.426 -23.317 1.00 60.66 78 ALA A CA 1
ATOM 564 C C . ALA A 1 78 ? 4.852 -15.387 -24.815 1.00 60.66 78 ALA A C 1
ATOM 566 O O . ALA A 1 78 ? 3.693 -15.244 -25.194 1.00 60.66 78 ALA A O 1
ATOM 567 N N . GLU A 1 79 ? 5.904 -15.382 -25.633 1.00 60.72 79 GLU A N 1
ATOM 568 C CA . GLU A 1 79 ? 5.994 -15.871 -27.015 1.00 60.72 79 GLU A CA 1
ATOM 569 C C . GLU A 1 79 ? 4.779 -15.701 -27.949 1.00 60.72 79 GLU A C 1
ATOM 571 O O . GLU A 1 79 ? 3.764 -16.393 -27.862 1.00 60.72 79 GLU A O 1
ATOM 576 N N . ARG A 1 80 ? 4.943 -14.843 -28.961 1.00 50.34 80 ARG A N 1
ATOM 577 C CA . ARG A 1 80 ? 4.489 -15.134 -30.329 1.00 50.34 80 ARG A CA 1
ATOM 578 C C . ARG A 1 80 ? 5.230 -14.286 -31.347 1.00 50.34 80 ARG A C 1
ATOM 580 O O . ARG A 1 80 ? 5.387 -13.073 -31.087 1.00 50.34 80 ARG A O 1
#

Radius of gyration: 19.62 Å; chains: 1; bounding box: 52×24×49 Å

Secondary structure (DSSP, 8-state):
--HHHHHHHHHHHHHHHHHHHHHHHHHHHHHHHHHHHHHHHHHHTT-HHHHHHHHHHHHHHHHHHHIIIIIGGGGS-S--

InterPro domains:
  IPR058309 Protein of unknown function DUF7996 [PF25959] (14-76)